Protein AF-A0A975PGW4-F1 (afdb_monomer_lite)

pLDDT: mean 80.16, std 12.85, range [40.34, 96.19]

Structure (mmCIF, N/CA/C/O backbone):
data_AF-A0A975PGW4-F1
#
_entry.id   AF-A0A975PGW4-F1
#
loop_
_atom_site.group_PDB
_atom_site.id
_atom_site.type_symbol
_atom_site.label_atom_id
_atom_site.label_alt_id
_atom_site.label_comp_id
_atom_site.label_asym_id
_atom_site.label_entity_id
_atom_site.label_seq_id
_atom_site.pdbx_PDB_ins_code
_atom_site.Cartn_x
_atom_site.Cartn_y
_atom_site.Cartn_z
_atom_site.occupancy
_atom_site.B_iso_or_equiv
_atom_site.auth_seq_id
_atom_site.auth_comp_id
_atom_site.auth_asym_id
_atom_site.auth_atom_id
_atom_site.pdbx_PDB_model_num
ATOM 1 N N . MET A 1 1 ? 14.105 -17.651 -5.227 1.00 50.19 1 MET A N 1
ATOM 2 C CA . MET A 1 1 ? 12.976 -17.167 -6.066 1.00 50.19 1 MET A CA 1
ATOM 3 C C . MET A 1 1 ? 11.613 -17.648 -5.582 1.00 50.19 1 MET A C 1
ATOM 5 O O . MET A 1 1 ? 11.063 -18.632 -6.083 1.00 50.19 1 MET A O 1
ATOM 9 N N . SER A 1 2 ? 11.010 -16.893 -4.664 1.00 57.94 2 SER A N 1
ATOM 10 C CA . SER A 1 2 ? 9.553 -16.883 -4.538 1.00 57.94 2 SER A CA 1
ATOM 11 C C . SER A 1 2 ? 8.931 -16.568 -5.906 1.00 57.94 2 SER A C 1
ATOM 13 O O . SER A 1 2 ? 9.068 -15.457 -6.419 1.00 57.94 2 SER A O 1
ATOM 15 N N . SER A 1 3 ? 8.271 -17.550 -6.530 1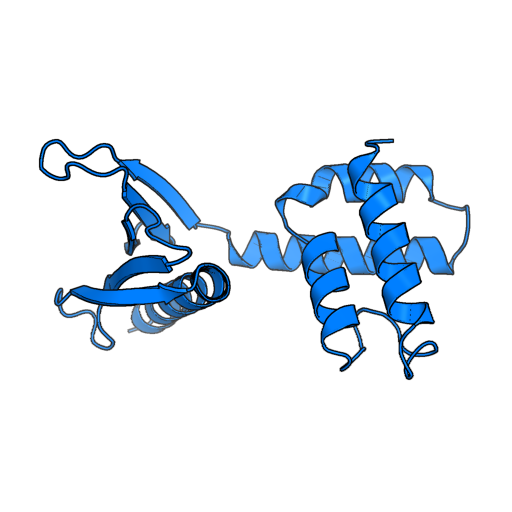.00 62.97 3 SER A N 1
ATOM 16 C CA . SER A 1 3 ? 7.654 -17.380 -7.858 1.00 62.97 3 SER A CA 1
ATOM 17 C C . SER A 1 3 ? 6.636 -16.229 -7.912 1.00 62.97 3 SER A C 1
ATOM 19 O O . SER A 1 3 ? 6.310 -15.751 -8.996 1.00 62.97 3 SER A O 1
ATOM 21 N N . SER A 1 4 ? 6.163 -15.747 -6.755 1.00 82.81 4 SER A N 1
ATOM 22 C CA . SER A 1 4 ? 5.159 -14.691 -6.676 1.00 82.81 4 SER A CA 1
ATOM 23 C C . SER A 1 4 ? 5.709 -13.305 -7.018 1.00 82.81 4 SER A C 1
ATOM 25 O O . SER A 1 4 ? 5.051 -12.585 -7.763 1.00 82.81 4 SER A O 1
ATOM 27 N N . ILE A 1 5 ? 6.910 -12.928 -6.554 1.00 91.81 5 ILE A N 1
ATOM 28 C CA . ILE A 1 5 ? 7.418 -11.555 -6.751 1.00 91.81 5 ILE A CA 1
ATOM 29 C C . ILE A 1 5 ? 7.844 -11.299 -8.196 1.00 91.81 5 ILE A C 1
ATOM 31 O O . ILE A 1 5 ? 7.602 -10.225 -8.741 1.00 91.81 5 ILE A O 1
ATOM 35 N N . TRP A 1 6 ? 8.410 -12.316 -8.851 1.00 90.75 6 TRP A N 1
ATOM 36 C CA . TRP A 1 6 ? 8.754 -12.255 -10.269 1.00 90.75 6 TRP A CA 1
ATOM 37 C C . TRP A 1 6 ? 7.522 -11.980 -11.136 1.00 90.75 6 TRP A C 1
ATOM 39 O O . TRP A 1 6 ? 7.566 -11.122 -12.014 1.00 90.75 6 TRP A O 1
ATOM 49 N N . ASN A 1 7 ? 6.401 -12.648 -10.851 1.00 93.75 7 ASN A N 1
ATOM 50 C CA . ASN A 1 7 ? 5.158 -12.433 -11.588 1.00 93.75 7 ASN A CA 1
ATOM 51 C C . ASN A 1 7 ? 4.643 -10.993 -11.444 1.00 93.75 7 ASN A C 1
ATOM 53 O O . ASN A 1 7 ? 4.130 -10.442 -12.413 1.00 93.75 7 ASN A O 1
ATOM 57 N N . LEU A 1 8 ? 4.826 -10.360 -10.280 1.00 94.50 8 LEU A N 1
ATOM 58 C CA . LEU A 1 8 ? 4.451 -8.957 -10.074 1.00 94.50 8 LEU A CA 1
ATOM 59 C C . LEU A 1 8 ? 5.338 -7.993 -10.875 1.00 94.50 8 LEU A C 1
ATOM 61 O O . LEU A 1 8 ? 4.828 -7.042 -11.464 1.00 94.50 8 LEU A O 1
ATOM 65 N N . TRP A 1 9 ? 6.644 -8.258 -10.966 1.00 94.31 9 TRP A N 1
ATOM 66 C CA . TRP A 1 9 ? 7.549 -7.493 -11.834 1.00 94.31 9 TRP A CA 1
ATOM 67 C C . TRP A 1 9 ? 7.203 -7.638 -13.320 1.00 94.31 9 TRP A C 1
ATOM 69 O O . TRP A 1 9 ? 7.226 -6.651 -14.063 1.00 94.31 9 TRP A O 1
ATOM 79 N N . VAL A 1 10 ? 6.865 -8.855 -13.758 1.00 93.75 10 VAL A N 1
ATOM 80 C CA . VAL A 1 10 ? 6.420 -9.129 -15.133 1.00 93.75 10 VAL A CA 1
ATOM 81 C C . VAL A 1 10 ? 5.119 -8.393 -15.430 1.00 93.75 10 VAL A C 1
ATOM 83 O O . VAL A 1 10 ? 5.021 -7.731 -16.460 1.00 93.75 10 VAL A O 1
ATOM 86 N N . GLU A 1 11 ? 4.150 -8.458 -14.519 1.00 94.75 11 GLU A N 1
ATOM 87 C CA . GLU A 1 11 ? 2.865 -7.785 -14.680 1.00 94.75 11 GLU A CA 1
ATOM 88 C C . GLU A 1 11 ? 3.027 -6.264 -14.747 1.00 94.75 11 GLU A C 1
ATOM 90 O O . GLU A 1 11 ? 2.505 -5.630 -15.662 1.00 94.75 11 GLU A O 1
ATOM 95 N N . LEU A 1 12 ? 3.832 -5.675 -13.858 1.00 95.00 12 LEU A N 1
ATOM 96 C CA . LEU A 1 12 ? 4.148 -4.249 -13.910 1.00 95.00 12 LEU A CA 1
ATOM 97 C C . LEU A 1 12 ? 4.790 -3.853 -15.247 1.00 95.00 12 LEU A C 1
ATOM 99 O O . LEU A 1 12 ? 4.427 -2.839 -15.843 1.00 95.00 12 LEU A O 1
ATOM 103 N N . SER A 1 13 ? 5.726 -4.667 -15.738 1.00 93.00 13 SER A N 1
ATOM 104 C CA . SER A 1 13 ? 6.394 -4.431 -17.022 1.00 93.00 13 SER A CA 1
ATOM 105 C C . SER A 1 13 ? 5.413 -4.507 -18.192 1.00 93.00 13 SER A C 1
ATOM 107 O O . SER A 1 13 ? 5.475 -3.679 -19.100 1.00 93.00 13 SER A O 1
ATOM 109 N N . ARG A 1 14 ? 4.484 -5.470 -18.155 1.00 95.12 14 ARG A N 1
ATOM 110 C CA . ARG A 1 14 ? 3.423 -5.638 -19.153 1.00 95.12 14 ARG A CA 1
ATOM 111 C C . ARG A 1 14 ? 2.501 -4.420 -19.182 1.00 95.12 14 ARG A C 1
ATOM 113 O O . ARG A 1 14 ? 2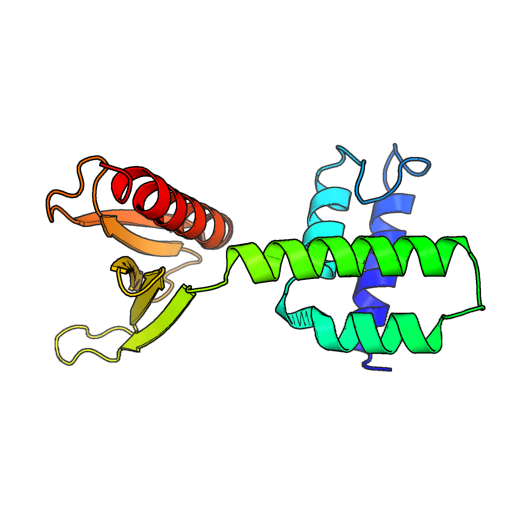.332 -3.815 -20.236 1.00 95.12 14 ARG A O 1
ATOM 120 N N . VAL A 1 15 ? 1.974 -4.017 -18.025 1.00 93.50 15 VAL A N 1
ATOM 121 C CA . VAL A 1 15 ? 1.073 -2.860 -17.903 1.00 93.50 15 VAL A CA 1
ATOM 122 C C . VAL A 1 15 ? 1.765 -1.569 -18.347 1.00 93.50 15 VAL A C 1
ATOM 124 O O . VAL A 1 15 ? 1.166 -0.764 -19.057 1.00 93.50 15 VAL A O 1
ATOM 127 N N . LYS A 1 16 ? 3.046 -1.383 -18.001 1.00 92.75 16 LYS A N 1
ATOM 128 C CA . LYS A 1 16 ? 3.838 -0.232 -18.461 1.00 92.75 16 LYS A CA 1
ATOM 129 C C . LYS A 1 16 ? 4.020 -0.237 -19.983 1.00 92.75 16 LYS A C 1
ATOM 131 O O . LYS A 1 16 ? 3.837 0.806 -20.605 1.00 92.75 16 LYS A O 1
ATOM 136 N N . ALA A 1 17 ? 4.330 -1.385 -20.586 1.00 91.00 17 ALA A N 1
ATOM 137 C CA . ALA A 1 17 ? 4.497 -1.516 -22.038 1.00 91.00 17 ALA A CA 1
ATOM 138 C C . ALA A 1 17 ? 3.196 -1.279 -22.830 1.00 91.00 17 ALA A C 1
ATOM 140 O O . ALA A 1 17 ? 3.246 -0.809 -23.963 1.00 91.00 17 ALA A O 1
ATOM 141 N N . GLU A 1 18 ? 2.042 -1.588 -22.238 1.00 91.44 18 GLU A N 1
ATOM 142 C CA . GLU A 1 18 ? 0.715 -1.323 -22.813 1.00 91.44 18 GLU A CA 1
ATOM 143 C C . GLU A 1 18 ? 0.254 0.131 -22.603 1.00 91.44 18 GLU A C 1
ATOM 145 O O . GLU A 1 18 ? -0.717 0.574 -23.221 1.00 91.44 18 GLU A O 1
ATOM 150 N N . SER A 1 19 ? 0.941 0.889 -21.745 1.00 88.50 19 SER A N 1
ATOM 151 C CA . SER A 1 19 ? 0.610 2.281 -21.449 1.00 88.50 19 SER A CA 1
ATOM 152 C C . SER A 1 19 ? 1.260 3.263 -22.435 1.00 88.50 19 SER A C 1
ATOM 154 O O . SER A 1 19 ? 2.334 3.012 -22.980 1.00 88.50 19 SER A O 1
ATOM 156 N N . LEU A 1 20 ? 0.630 4.428 -22.629 1.00 77.94 20 LEU A N 1
ATOM 157 C CA . LEU A 1 20 ? 1.196 5.530 -23.426 1.00 77.94 20 LEU A CA 1
ATOM 158 C C . LEU A 1 20 ? 2.446 6.164 -22.774 1.00 77.94 20 LEU A C 1
ATOM 160 O O . LEU A 1 20 ? 3.196 6.846 -23.467 1.00 77.94 20 LEU A O 1
ATOM 164 N N . ASP A 1 21 ? 2.698 5.886 -21.489 1.00 76.44 21 ASP A N 1
ATOM 165 C CA . ASP A 1 21 ? 3.791 6.441 -20.674 1.00 76.44 21 ASP A CA 1
ATOM 166 C C . ASP A 1 21 ? 4.941 5.433 -20.470 1.00 76.44 21 ASP A C 1
ATOM 168 O O . ASP A 1 21 ? 5.569 5.381 -19.412 1.00 76.44 21 ASP A O 1
ATOM 172 N N . PHE A 1 22 ? 5.247 4.604 -21.473 1.00 78.69 22 PHE A N 1
ATOM 173 C CA . PHE A 1 22 ? 6.252 3.534 -21.350 1.00 78.69 22 PHE A CA 1
ATOM 174 C C . PHE A 1 22 ? 7.671 4.028 -20.990 1.00 78.69 22 PHE A C 1
ATOM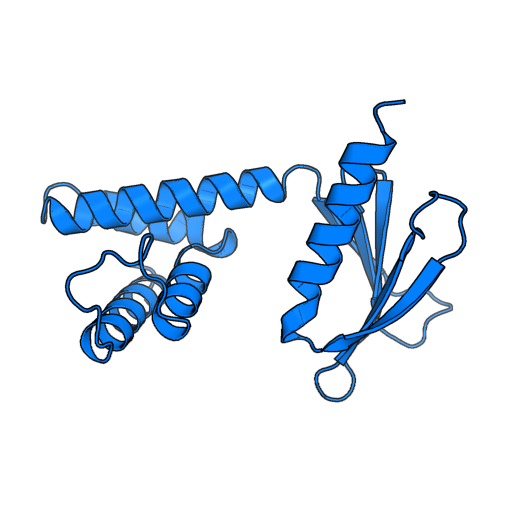 176 O O . PHE A 1 22 ? 8.493 3.241 -20.514 1.00 78.69 22 PHE A O 1
ATOM 183 N N . GLU A 1 23 ? 7.977 5.310 -21.205 1.00 84.06 23 GLU A N 1
ATOM 184 C CA . GLU A 1 23 ? 9.258 5.926 -20.830 1.00 84.06 23 GLU A CA 1
ATOM 185 C C . GLU A 1 23 ? 9.295 6.407 -19.373 1.00 84.06 23 GLU A C 1
ATOM 187 O O . GLU A 1 23 ? 10.380 6.567 -18.816 1.00 84.06 23 GLU A O 1
ATOM 192 N N . VAL A 1 24 ? 8.135 6.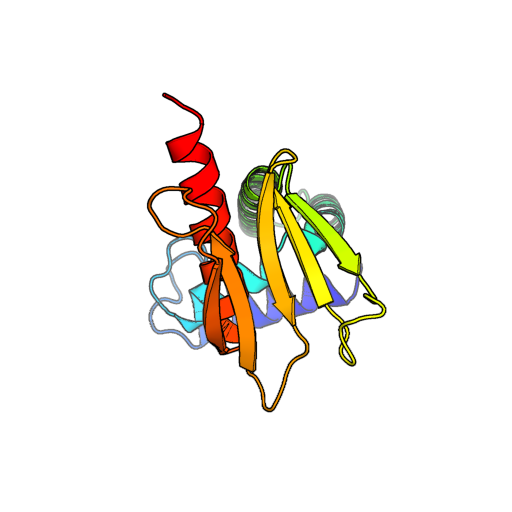592 -18.736 1.00 89.00 24 VAL A N 1
ATOM 193 C CA . VAL A 1 24 ? 8.024 7.073 -17.353 1.00 89.00 24 VAL A CA 1
ATOM 194 C C . VAL A 1 24 ? 8.240 5.914 -16.388 1.00 89.00 24 VAL A C 1
ATOM 196 O O . VAL A 1 24 ? 7.760 4.796 -16.605 1.00 89.00 24 VAL A O 1
ATOM 199 N N . GLU A 1 25 ? 8.989 6.134 -15.310 1.00 93.12 25 GLU A N 1
ATOM 200 C CA . GLU A 1 25 ? 9.202 5.085 -14.317 1.00 93.12 25 GLU A CA 1
ATOM 201 C C . GLU A 1 25 ? 7.926 4.783 -13.512 1.00 93.12 25 GLU A C 1
ATOM 203 O O . GLU A 1 25 ? 7.115 5.681 -13.278 1.00 93.12 25 GLU A O 1
ATOM 208 N N . PRO A 1 26 ? 7.706 3.526 -13.075 1.00 92.62 26 PRO A N 1
ATOM 209 C CA . PRO A 1 26 ? 6.474 3.133 -12.388 1.00 92.62 26 PRO A CA 1
ATOM 210 C C . PRO A 1 26 ? 6.084 4.001 -11.187 1.00 92.62 26 PRO A C 1
ATOM 212 O O . PRO A 1 26 ? 4.902 4.243 -10.966 1.00 92.62 26 PRO A O 1
ATOM 215 N N . TRP A 1 27 ? 7.070 4.490 -10.430 1.00 93.88 27 TRP A N 1
ATOM 216 C CA . TRP A 1 27 ? 6.868 5.346 -9.256 1.00 93.88 27 TRP A CA 1
ATOM 217 C C . TRP A 1 27 ? 6.592 6.823 -9.592 1.00 93.88 27 TRP A C 1
ATOM 219 O O . TRP A 1 27 ? 6.262 7.591 -8.694 1.00 93.88 27 TRP A O 1
ATOM 229 N N . GLU A 1 28 ? 6.714 7.226 -10.859 1.00 94.31 28 GLU A N 1
ATOM 230 C CA . GLU A 1 28 ? 6.419 8.583 -11.354 1.00 94.31 28 GLU A CA 1
ATOM 231 C C . GLU A 1 28 ? 5.176 8.621 -12.256 1.00 94.31 28 GLU A C 1
ATOM 233 O O . GLU A 1 28 ? 4.628 9.694 -12.525 1.00 94.31 28 GLU A O 1
ATOM 238 N N . SER A 1 29 ? 4.719 7.456 -12.721 1.00 92.56 29 SER A N 1
ATOM 239 C CA . SER A 1 29 ? 3.595 7.344 -13.646 1.00 92.56 29 SER A CA 1
ATOM 240 C C . SER A 1 29 ? 2.301 7.902 -13.051 1.00 92.56 29 SER A C 1
ATOM 242 O O . SER A 1 29 ? 1.988 7.689 -11.881 1.00 92.56 29 SER A O 1
ATOM 244 N N . GLN A 1 30 ? 1.523 8.584 -13.892 1.00 92.06 30 GLN A N 1
ATOM 245 C CA . GLN A 1 30 ? 0.157 9.018 -13.583 1.00 92.06 30 GLN A CA 1
ATOM 246 C C . GLN A 1 30 ? -0.896 8.096 -14.220 1.00 92.06 30 GLN A C 1
ATOM 248 O O . GLN A 1 30 ? -2.096 8.347 -14.104 1.00 92.06 30 GLN A O 1
ATOM 253 N N . VAL A 1 31 ? -0.470 7.032 -14.913 1.00 93.19 31 VAL A N 1
ATOM 254 C CA . VAL A 1 31 ? -1.380 6.064 -15.530 1.00 93.19 31 VAL A CA 1
ATOM 255 C C . VAL A 1 31 ? -1.964 5.170 -14.434 1.00 93.19 31 VAL A C 1
ATOM 257 O O . VAL A 1 31 ? -1.203 4.425 -13.810 1.00 93.19 31 VAL A O 1
ATOM 260 N N . PRO A 1 32 ? -3.298 5.152 -14.226 1.00 92.25 32 PRO A N 1
ATOM 261 C CA . PRO A 1 32 ? -3.905 4.442 -13.098 1.00 92.25 32 PRO A CA 1
ATOM 262 C C . PRO A 1 32 ? -3.519 2.962 -13.004 1.00 92.25 32 PRO A C 1
ATOM 264 O O . PRO A 1 32 ? -3.219 2.476 -11.921 1.00 92.25 32 PRO A O 1
ATOM 267 N N . ALA A 1 33 ? -3.451 2.262 -14.140 1.00 92.50 33 ALA A N 1
ATOM 268 C CA . ALA A 1 33 ? -3.079 0.848 -14.170 1.00 92.50 33 ALA A CA 1
ATOM 269 C C . ALA A 1 33 ? -1.617 0.607 -13.746 1.00 92.50 33 ALA A C 1
ATOM 271 O O . ALA A 1 33 ? -1.330 -0.358 -13.040 1.00 92.50 33 ALA A O 1
ATOM 272 N N . VAL A 1 34 ? -0.686 1.488 -14.140 1.00 94.00 34 VAL A N 1
ATOM 273 C CA . VAL A 1 34 ? 0.729 1.393 -13.736 1.00 94.00 34 VAL A CA 1
ATOM 274 C C . VAL A 1 34 ? 0.867 1.691 -12.246 1.00 94.00 34 VAL A C 1
ATOM 276 O O . VAL A 1 34 ? 1.570 0.967 -11.543 1.00 94.00 34 VAL A O 1
ATOM 279 N N . MET A 1 35 ? 0.156 2.711 -11.755 1.00 93.75 35 MET A N 1
ATOM 280 C CA . MET A 1 35 ? 0.120 3.054 -10.332 1.00 93.75 35 MET A CA 1
ATOM 281 C C . MET A 1 35 ? -0.415 1.894 -9.486 1.00 93.75 35 MET A C 1
ATOM 283 O O . MET A 1 35 ? 0.186 1.560 -8.468 1.00 93.75 35 MET A O 1
ATOM 287 N N . GLU A 1 36 ? -1.500 1.250 -9.920 1.00 92.69 36 GLU A N 1
ATOM 288 C CA . GLU A 1 36 ? -2.082 0.092 -9.237 1.00 92.69 36 GLU A CA 1
ATOM 289 C C . GLU A 1 36 ? -1.115 -1.102 -9.226 1.00 92.69 36 GLU A C 1
ATOM 291 O O . GLU A 1 36 ? -0.874 -1.696 -8.174 1.00 92.69 36 GLU A O 1
ATOM 296 N N . ALA A 1 37 ? -0.493 -1.425 -10.364 1.00 94.19 37 ALA A N 1
ATOM 297 C CA . ALA A 1 37 ? 0.497 -2.498 -10.439 1.00 94.19 37 ALA A CA 1
ATOM 298 C C . ALA A 1 37 ? 1.722 -2.219 -9.545 1.00 94.19 37 ALA A C 1
ATOM 300 O O . ALA A 1 37 ? 2.197 -3.115 -8.840 1.00 94.19 37 ALA A O 1
ATOM 301 N N . TRP A 1 38 ? 2.206 -0.971 -9.518 1.00 95.75 38 TRP A N 1
ATOM 302 C CA . TRP A 1 38 ? 3.278 -0.535 -8.619 1.00 95.75 38 TRP A CA 1
ATOM 303 C C . TRP A 1 38 ? 2.862 -0.645 -7.151 1.00 95.75 38 TRP A C 1
ATOM 305 O O . TRP A 1 38 ? 3.629 -1.120 -6.309 1.00 95.75 38 TRP A O 1
ATOM 315 N N . GLU A 1 39 ? 1.630 -0.253 -6.834 1.00 93.06 39 GLU A N 1
ATOM 316 C CA . GLU A 1 39 ? 1.071 -0.367 -5.496 1.00 93.06 39 GLU A CA 1
ATOM 317 C C . GLU A 1 39 ? 0.987 -1.821 -5.036 1.00 93.06 39 GLU A C 1
ATOM 319 O O . GLU A 1 39 ? 1.363 -2.094 -3.898 1.00 93.06 39 GLU A O 1
ATOM 324 N N . VAL A 1 40 ? 0.545 -2.746 -5.890 1.00 92.88 40 VAL A N 1
ATOM 325 C CA . VAL A 1 40 ? 0.492 -4.180 -5.572 1.00 92.88 40 VAL A CA 1
ATOM 326 C C . VAL A 1 40 ? 1.892 -4.741 -5.341 1.00 92.88 40 VAL A C 1
ATOM 328 O O . VAL A 1 40 ? 2.106 -5.446 -4.353 1.00 92.88 40 VAL A O 1
ATOM 331 N N . LEU A 1 41 ? 2.852 -4.417 -6.211 1.00 95.19 41 LEU A N 1
ATOM 332 C CA . LEU A 1 41 ? 4.237 -4.866 -6.079 1.00 95.19 41 LEU A CA 1
ATOM 333 C C . LEU A 1 41 ? 4.844 -4.419 -4.743 1.00 95.19 41 LEU A C 1
ATOM 335 O O . LEU A 1 41 ? 5.437 -5.228 -4.034 1.00 95.19 41 LEU A O 1
ATOM 339 N N . THR A 1 42 ? 4.633 -3.157 -4.372 1.00 95.00 42 THR A N 1
ATOM 340 C CA . THR A 1 42 ? 5.230 -2.513 -3.189 1.00 95.00 42 THR A CA 1
ATOM 341 C C . THR A 1 42 ? 4.382 -2.642 -1.919 1.00 95.00 42 THR A C 1
ATOM 343 O O . THR A 1 42 ? 4.426 -1.782 -1.036 1.00 95.00 42 THR A O 1
ATOM 346 N N . ARG A 1 43 ? 3.552 -3.685 -1.805 1.00 90.31 43 ARG A N 1
ATOM 347 C CA . ARG A 1 43 ? 2.816 -3.963 -0.562 1.00 90.31 43 ARG A CA 1
ATOM 348 C C . ARG A 1 43 ? 3.769 -4.452 0.540 1.00 90.31 43 ARG A C 1
ATOM 350 O O . ARG A 1 43 ? 4.632 -5.277 0.246 1.00 90.31 43 ARG A O 1
ATOM 357 N N . PRO A 1 44 ? 3.556 -4.050 1.809 1.00 89.06 44 PRO A N 1
ATOM 358 C CA . PRO A 1 44 ? 4.337 -4.508 2.965 1.00 89.06 44 PRO A CA 1
ATOM 359 C C . PRO A 1 44 ? 4.564 -6.021 3.050 1.00 89.06 44 PRO A C 1
ATOM 361 O O . PRO A 1 44 ? 5.664 -6.473 3.357 1.00 89.06 44 PRO A O 1
ATOM 364 N N . CYS A 1 45 ? 3.549 -6.824 2.712 1.00 86.06 45 CYS A N 1
ATOM 365 C CA . CYS A 1 45 ? 3.638 -8.287 2.733 1.00 86.06 45 CYS A CA 1
ATOM 366 C C . CYS A 1 45 ? 4.655 -8.875 1.738 1.00 86.06 45 CYS A C 1
ATOM 368 O O . CYS A 1 45 ? 4.958 -10.062 1.812 1.00 86.06 45 CYS A O 1
ATOM 370 N N . HIS A 1 46 ? 5.181 -8.073 0.810 1.00 92.31 46 HIS A N 1
ATOM 371 C CA . HIS A 1 46 ? 6.184 -8.490 -0.165 1.00 92.31 46 HIS A CA 1
ATOM 372 C C . HIS A 1 46 ? 7.613 -8.090 0.225 1.00 92.31 46 HIS A C 1
ATOM 374 O O . HIS A 1 46 ? 8.525 -8.361 -0.554 1.00 92.31 46 HIS A O 1
ATOM 380 N N . LEU A 1 47 ? 7.837 -7.460 1.390 1.00 91.44 47 LEU A N 1
ATOM 381 C CA . LEU A 1 47 ? 9.155 -6.939 1.771 1.00 91.44 47 LEU A CA 1
ATOM 382 C C . LEU A 1 47 ? 10.256 -8.003 1.690 1.00 91.44 47 LEU A C 1
ATOM 384 O O . LEU A 1 47 ? 11.246 -7.793 0.997 1.00 91.44 47 LEU A O 1
ATOM 388 N N . GLU A 1 48 ? 10.066 -9.153 2.339 1.00 90.56 48 GLU A N 1
ATOM 389 C CA . GLU A 1 48 ? 11.070 -10.226 2.360 1.00 90.56 48 GLU A CA 1
ATOM 390 C C . GLU A 1 48 ? 11.388 -10.731 0.943 1.00 90.56 48 GLU A C 1
ATOM 392 O O . GLU A 1 48 ? 12.552 -10.890 0.575 1.00 90.56 48 GLU A O 1
ATOM 397 N N . ALA A 1 49 ? 10.359 -10.902 0.108 1.00 91.81 49 ALA A N 1
ATOM 398 C CA . ALA A 1 49 ? 10.526 -11.349 -1.271 1.00 91.81 49 ALA A CA 1
ATOM 399 C C . ALA A 1 49 ? 11.234 -10.300 -2.151 1.00 91.81 49 ALA A C 1
ATOM 401 O O . ALA A 1 49 ? 12.026 -10.663 -3.021 1.00 91.81 49 ALA A O 1
ATOM 402 N N . LEU A 1 50 ? 10.982 -9.005 -1.928 1.00 93.12 50 LEU A N 1
ATOM 403 C CA . LEU A 1 50 ? 11.699 -7.912 -2.594 1.00 93.12 50 LEU A CA 1
ATOM 404 C C . LEU A 1 50 ? 13.164 -7.841 -2.142 1.00 93.12 50 LEU A C 1
ATOM 406 O O . LEU A 1 50 ? 14.038 -7.585 -2.967 1.00 93.12 50 LEU A O 1
ATOM 410 N N . GLU A 1 51 ? 13.454 -8.093 -0.863 1.00 93.62 51 GLU A N 1
ATOM 411 C CA . GLU A 1 51 ? 14.823 -8.129 -0.334 1.00 93.62 51 GLU A CA 1
ATOM 412 C C . GLU A 1 51 ? 15.619 -9.330 -0.862 1.00 93.62 51 GLU A C 1
ATOM 414 O O . GLU A 1 51 ? 16.805 -9.188 -1.180 1.00 93.62 51 GLU A O 1
ATOM 419 N N . GLU A 1 52 ? 14.979 -10.498 -0.987 1.00 91.69 52 GLU A N 1
ATOM 420 C CA . GLU A 1 52 ? 15.549 -11.675 -1.654 1.00 91.69 52 GLU A CA 1
ATOM 421 C C . GLU A 1 52 ? 15.856 -11.353 -3.121 1.00 91.69 52 GLU A C 1
ATOM 423 O O . GLU A 1 52 ? 17.001 -11.504 -3.553 1.00 91.69 52 GLU A O 1
ATOM 428 N N . TRP A 1 53 ? 14.870 -10.829 -3.861 1.00 89.56 53 TRP A N 1
ATOM 429 C CA . TRP A 1 53 ? 15.031 -10.475 -5.271 1.00 89.56 53 TRP A CA 1
ATOM 430 C C . TRP A 1 53 ? 16.153 -9.456 -5.479 1.00 89.56 53 TRP A C 1
ATOM 432 O O . TRP A 1 53 ? 17.044 -9.691 -6.289 1.00 89.56 53 TRP A O 1
ATOM 442 N N . HIS A 1 54 ? 16.180 -8.373 -4.694 1.00 91.62 54 HIS A N 1
ATOM 443 C CA . HIS A 1 54 ? 17.220 -7.348 -4.786 1.00 91.62 54 HIS A CA 1
ATOM 444 C C . HIS A 1 54 ? 18.627 -7.927 -4.572 1.00 91.62 54 HIS A C 1
ATOM 446 O O . HIS A 1 54 ? 19.567 -7.577 -5.289 1.00 91.62 54 HIS A O 1
ATOM 452 N N . ARG A 1 55 ? 18.780 -8.853 -3.616 1.00 90.06 55 ARG A N 1
ATOM 453 C CA . ARG A 1 55 ? 20.056 -9.531 -3.351 1.00 90.06 55 ARG A CA 1
ATOM 454 C C . ARG A 1 55 ? 20.492 -10.406 -4.524 1.00 90.06 55 ARG A C 1
ATOM 456 O O . ARG A 1 55 ? 21.678 -10.414 -4.845 1.00 90.06 55 ARG A O 1
ATOM 463 N N . GLU A 1 56 ? 19.554 -11.123 -5.140 1.00 85.25 56 GLU A N 1
ATOM 464 C CA . GLU A 1 56 ? 19.799 -11.980 -6.307 1.00 85.25 56 GLU A CA 1
ATOM 465 C C . GLU A 1 56 ? 20.124 -11.163 -7.568 1.00 85.25 56 GLU A C 1
ATOM 467 O O . GLU A 1 56 ? 20.978 -11.562 -8.356 1.00 85.25 56 GLU A O 1
ATOM 472 N N . THR A 1 57 ? 19.491 -10.001 -7.753 1.00 80.50 57 THR A N 1
ATOM 473 C CA . THR A 1 57 ? 19.697 -9.146 -8.933 1.00 80.50 57 THR A CA 1
ATOM 474 C C . THR A 1 57 ? 20.844 -8.157 -8.794 1.00 80.50 57 THR A C 1
ATOM 476 O O . THR A 1 57 ? 21.171 -7.452 -9.755 1.00 80.50 57 THR A O 1
ATOM 479 N N . ARG A 1 58 ? 21.481 -8.091 -7.624 1.00 76.25 58 ARG A N 1
ATOM 480 C CA . ARG A 1 58 ? 22.605 -7.192 -7.369 1.00 76.25 58 ARG A CA 1
ATOM 481 C C . ARG A 1 58 ? 23.717 -7.438 -8.389 1.00 76.25 58 ARG A C 1
ATOM 483 O O . ARG A 1 58 ? 24.155 -8.572 -8.573 1.00 76.25 58 ARG A O 1
ATOM 490 N N . ASN A 1 59 ? 24.186 -6.377 -9.046 1.00 74.25 59 ASN A N 1
ATOM 491 C CA . ASN A 1 59 ? 25.168 -6.423 -10.143 1.00 74.25 59 ASN A CA 1
ATOM 492 C C . ASN A 1 59 ? 24.678 -7.034 -11.474 1.00 74.25 59 ASN A C 1
ATOM 494 O O . ASN A 1 59 ? 25.495 -7.263 -12.364 1.00 74.25 59 ASN A O 1
ATOM 498 N N . SER A 1 60 ? 23.377 -7.292 -11.643 1.00 74.25 60 SER A N 1
ATOM 499 C CA . SER A 1 60 ? 22.837 -7.803 -12.915 1.00 74.25 60 SER A CA 1
ATOM 500 C C . SER A 1 60 ? 22.630 -6.681 -13.936 1.00 7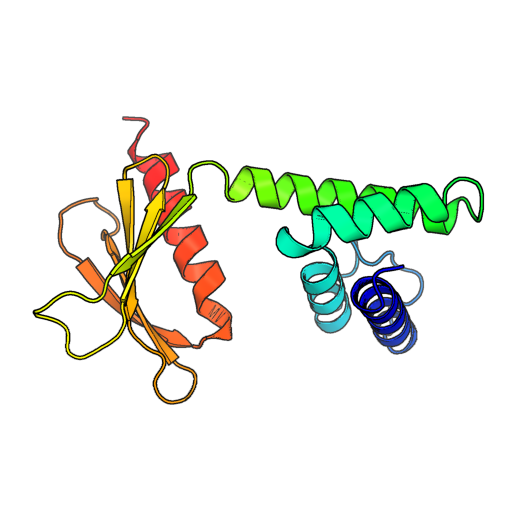4.25 60 SER A C 1
ATOM 502 O O . SER A 1 60 ? 23.057 -6.777 -15.084 1.00 74.25 60 SER A O 1
ATOM 504 N N . ASN A 1 61 ? 21.957 -5.606 -13.520 1.00 82.50 61 ASN A N 1
ATOM 505 C CA . ASN A 1 61 ? 21.620 -4.453 -14.352 1.00 82.50 61 ASN A CA 1
ATOM 506 C C . ASN A 1 61 ? 21.337 -3.252 -13.440 1.00 82.50 61 ASN A C 1
ATOM 508 O O . ASN A 1 61 ? 20.490 -3.357 -12.555 1.00 82.50 61 ASN A O 1
ATOM 512 N N . SER A 1 62 ? 21.978 -2.108 -13.693 1.00 87.06 62 SER A N 1
ATOM 513 C CA . SER A 1 62 ? 21.793 -0.884 -12.897 1.00 87.06 62 SER A CA 1
ATOM 514 C C . SER A 1 62 ? 20.344 -0.391 -12.877 1.00 87.06 62 SER A C 1
ATOM 516 O O . SER A 1 62 ? 19.892 0.145 -11.871 1.00 87.06 62 SER A O 1
ATOM 518 N N . ARG A 1 63 ? 19.579 -0.617 -13.955 1.00 86.12 63 ARG A N 1
ATOM 519 C CA . ARG A 1 63 ? 18.139 -0.312 -13.977 1.00 86.12 63 ARG A CA 1
ATOM 520 C C . ARG A 1 63 ? 17.324 -1.245 -13.086 1.00 86.12 63 ARG A C 1
ATOM 522 O O . ARG A 1 63 ? 16.398 -0.787 -12.429 1.00 86.12 63 ARG A O 1
ATOM 529 N N . ALA A 1 64 ? 17.652 -2.537 -13.070 1.00 85.44 64 ALA A N 1
ATOM 530 C CA . ALA A 1 64 ? 16.957 -3.506 -12.224 1.00 85.44 64 ALA A CA 1
ATOM 531 C C . ALA A 1 64 ? 17.257 -3.254 -10.740 1.00 85.44 64 ALA A C 1
ATOM 533 O O . ALA A 1 64 ? 16.352 -3.332 -9.920 1.00 85.44 64 ALA A O 1
ATOM 534 N N . GLU A 1 65 ? 18.501 -2.889 -10.423 1.00 89.44 65 GLU A N 1
ATOM 535 C CA . GLU A 1 65 ? 18.923 -2.496 -9.076 1.00 89.44 65 GLU A CA 1
ATOM 536 C C . GLU A 1 65 ? 18.180 -1.240 -8.602 1.00 89.44 65 GLU A C 1
ATOM 538 O O . GLU A 1 65 ? 17.525 -1.285 -7.566 1.00 89.44 65 GLU A O 1
ATOM 543 N N . LEU A 1 66 ? 18.147 -0.175 -9.415 1.00 91.44 66 LEU A N 1
ATOM 544 C CA . LEU A 1 66 ? 17.388 1.038 -9.090 1.00 91.44 66 LEU A CA 1
ATOM 545 C C . LEU A 1 66 ? 15.893 0.753 -8.874 1.00 91.44 66 LEU A C 1
ATOM 547 O O . LEU A 1 66 ? 15.290 1.282 -7.941 1.00 91.44 66 LEU A O 1
ATOM 551 N N . ALA A 1 67 ? 15.287 -0.080 -9.724 1.00 91.81 67 ALA A N 1
ATOM 552 C CA . ALA A 1 67 ? 13.886 -0.457 -9.570 1.00 91.81 67 ALA A CA 1
ATOM 553 C C . ALA A 1 67 ? 13.646 -1.235 -8.264 1.00 91.81 67 ALA A C 1
ATOM 555 O O . ALA A 1 67 ? 12.669 -0.959 -7.565 1.00 91.81 67 ALA A O 1
ATOM 556 N N . ALA A 1 68 ? 14.545 -2.160 -7.905 1.00 92.50 68 ALA A N 1
ATOM 557 C CA . ALA A 1 68 ? 14.500 -2.875 -6.629 1.00 92.50 68 ALA A CA 1
ATOM 558 C C . ALA A 1 68 ? 14.582 -1.914 -5.442 1.00 92.50 68 ALA A C 1
ATOM 560 O O . ALA A 1 68 ? 13.763 -2.000 -4.528 1.00 92.50 68 ALA A O 1
ATOM 561 N N . ASP A 1 69 ? 15.546 -0.992 -5.473 1.00 94.44 69 ASP A N 1
ATOM 562 C CA . ASP A 1 69 ? 15.755 -0.006 -4.417 1.00 94.44 69 ASP A CA 1
ATOM 563 C C . ASP A 1 69 ? 14.506 0.855 -4.226 1.00 94.44 69 ASP A C 1
ATOM 565 O O . ASP A 1 69 ? 14.042 1.026 -3.098 1.00 94.44 69 ASP A O 1
ATOM 569 N N . LYS A 1 70 ? 13.893 1.319 -5.322 1.00 96.19 70 LYS A N 1
ATOM 570 C CA . LYS A 1 70 ? 12.639 2.082 -5.274 1.00 96.19 70 LYS A CA 1
ATOM 571 C C . LYS A 1 70 ? 11.462 1.274 -4.749 1.00 96.19 70 LYS A C 1
ATOM 573 O O . LYS A 1 70 ? 10.654 1.802 -3.983 1.00 96.19 70 LYS A O 1
ATOM 578 N N . ALA A 1 71 ? 11.364 -0.002 -5.108 1.00 95.50 71 ALA A N 1
ATOM 579 C CA . ALA A 1 71 ? 10.319 -0.869 -4.581 1.00 95.50 71 ALA A CA 1
ATOM 580 C C . ALA A 1 71 ? 10.496 -1.115 -3.073 1.00 95.50 71 ALA A C 1
ATOM 582 O O . ALA A 1 71 ? 9.517 -1.082 -2.326 1.00 95.50 71 ALA A O 1
ATOM 583 N N . LEU A 1 72 ? 11.737 -1.312 -2.615 1.00 95.44 72 LEU A N 1
ATOM 584 C CA . LEU A 1 72 ? 12.078 -1.504 -1.204 1.00 95.44 72 LEU A CA 1
ATOM 585 C C . LEU A 1 72 ? 11.862 -0.241 -0.370 1.00 95.44 72 LEU A C 1
ATOM 587 O O . LEU A 1 72 ? 11.287 -0.335 0.713 1.00 95.44 72 LEU A O 1
ATOM 591 N N . GLU A 1 73 ? 12.291 0.922 -0.866 1.00 95.12 73 GLU A N 1
ATOM 592 C CA . GLU A 1 73 ? 12.024 2.232 -0.259 1.00 95.12 73 GLU A CA 1
ATOM 593 C C . GLU A 1 73 ? 10.519 2.391 -0.025 1.00 95.12 73 GLU A C 1
ATOM 595 O O . GLU A 1 73 ? 10.077 2.537 1.115 1.00 95.12 73 GLU A O 1
ATOM 600 N N . ARG A 1 74 ? 9.717 2.211 -1.081 1.00 94.12 74 ARG A N 1
ATOM 601 C CA . ARG A 1 74 ? 8.263 2.365 -1.001 1.00 94.12 74 ARG A CA 1
ATOM 602 C C . ARG A 1 74 ? 7.592 1.345 -0.083 1.00 94.12 74 ARG A C 1
ATOM 604 O O . ARG A 1 74 ? 6.647 1.678 0.630 1.00 94.12 74 ARG A O 1
ATOM 611 N N . CYS A 1 75 ? 8.062 0.101 -0.099 1.00 92.31 75 CYS A N 1
ATOM 612 C CA . CYS A 1 75 ? 7.549 -0.954 0.769 1.00 92.31 75 CYS A CA 1
ATOM 613 C C . CYS A 1 75 ? 7.814 -0.636 2.251 1.00 92.31 75 CYS A C 1
ATOM 615 O O . CYS A 1 75 ? 6.919 -0.776 3.084 1.00 92.31 75 CYS A O 1
ATOM 617 N N . ARG A 1 76 ? 9.014 -0.138 2.579 1.00 90.56 76 ARG A N 1
ATOM 618 C CA . ARG A 1 76 ? 9.398 0.246 3.947 1.00 90.56 76 ARG A CA 1
ATOM 619 C C . ARG A 1 76 ? 8.661 1.482 4.445 1.00 90.56 76 ARG A C 1
ATOM 621 O O . ARG A 1 76 ? 8.228 1.475 5.591 1.00 90.56 76 ARG A O 1
ATOM 628 N N . GLU A 1 77 ? 8.470 2.495 3.600 1.00 89.06 77 GLU A N 1
ATOM 629 C CA . GLU A 1 77 ? 7.615 3.649 3.925 1.00 89.06 77 GLU A CA 1
ATOM 630 C C . GLU A 1 77 ? 6.223 3.184 4.366 1.00 89.06 77 GLU A C 1
ATOM 632 O O . GLU A 1 77 ? 5.745 3.552 5.435 1.00 89.06 77 GLU A O 1
ATOM 637 N N . ARG A 1 78 ? 5.617 2.278 3.591 1.00 83.69 78 ARG A N 1
ATOM 638 C CA . ARG A 1 78 ? 4.293 1.723 3.892 1.00 83.69 78 ARG A CA 1
ATOM 639 C C . ARG A 1 78 ? 4.266 0.858 5.146 1.00 83.69 78 ARG A C 1
ATOM 641 O O . ARG A 1 78 ? 3.242 0.808 5.816 1.00 83.69 78 ARG A O 1
ATOM 648 N N . MET A 1 79 ? 5.359 0.169 5.474 1.00 79.44 79 MET A N 1
ATOM 649 C CA . MET A 1 79 ? 5.455 -0.505 6.771 1.00 79.44 79 MET A CA 1
ATOM 650 C C . MET A 1 79 ? 5.483 0.493 7.924 1.00 79.44 79 MET A C 1
ATOM 652 O O . MET A 1 79 ? 4.824 0.254 8.929 1.00 79.44 79 MET A O 1
ATOM 656 N N . GLY A 1 80 ? 6.213 1.603 7.773 1.00 76.00 80 GLY A N 1
ATOM 657 C CA . GLY A 1 80 ? 6.208 2.694 8.747 1.00 76.00 80 GLY A CA 1
ATOM 658 C C . GLY A 1 80 ? 4.809 3.284 8.932 1.00 76.00 80 GLY A C 1
ATOM 659 O O . GLY A 1 80 ? 4.387 3.530 10.057 1.00 76.00 80 GLY A O 1
ATOM 660 N N . ASP A 1 81 ? 4.033 3.407 7.852 1.00 72.69 81 ASP A N 1
ATOM 661 C CA . ASP A 1 81 ? 2.634 3.845 7.934 1.00 72.69 81 ASP A CA 1
ATOM 662 C C . ASP A 1 81 ? 1.745 2.885 8.745 1.00 72.69 81 ASP A C 1
ATOM 664 O O . ASP A 1 81 ? 0.757 3.328 9.336 1.00 72.69 81 ASP A O 1
ATOM 668 N N . MET A 1 82 ? 2.099 1.595 8.786 1.00 68.94 82 MET A N 1
ATOM 669 C CA . MET A 1 82 ? 1.421 0.549 9.560 1.00 68.94 82 MET A CA 1
ATOM 670 C C . MET A 1 82 ? 2.005 0.354 10.967 1.00 68.94 82 MET A C 1
ATOM 672 O O . MET A 1 82 ? 1.468 -0.440 11.739 1.00 68.94 82 MET A O 1
ATOM 676 N N . GLU A 1 83 ? 3.093 1.037 11.326 1.00 74.06 83 GLU A N 1
ATOM 677 C CA . GLU A 1 83 ? 3.702 0.898 12.647 1.00 74.06 83 GLU A CA 1
ATOM 678 C C . GLU A 1 83 ? 2.717 1.350 13.735 1.00 74.06 83 GLU A C 1
ATOM 680 O O . GLU A 1 83 ? 2.147 2.438 13.675 1.00 74.06 83 GLU A O 1
ATOM 685 N N . GLY A 1 84 ? 2.485 0.484 14.725 1.00 71.31 84 GLY A N 1
ATOM 686 C CA . GLY A 1 84 ? 1.474 0.695 15.762 1.00 71.31 84 GLY A CA 1
ATOM 687 C C . GLY A 1 84 ? 0.057 0.270 15.371 1.00 71.31 84 GLY A C 1
ATOM 688 O O . GLY A 1 84 ? -0.834 0.374 16.208 1.00 71.31 84 GLY A O 1
ATOM 689 N N . MET A 1 85 ? -0.171 -0.216 14.148 1.00 81.31 85 MET A N 1
ATOM 690 C CA . MET A 1 85 ? -1.447 -0.809 13.759 1.00 81.31 85 MET A CA 1
ATOM 691 C C . MET A 1 85 ? -1.552 -2.244 14.285 1.00 81.31 85 MET A C 1
ATOM 693 O O . MET A 1 85 ? -0.722 -3.097 13.975 1.00 81.31 85 MET A O 1
ATOM 697 N N . GLU A 1 86 ? -2.609 -2.528 15.034 1.00 81.56 86 GLU A N 1
ATOM 698 C CA . GLU A 1 86 ? -2.940 -3.859 15.531 1.00 81.56 86 GLU A CA 1
ATOM 699 C C . GLU A 1 86 ? -4.314 -4.260 14.991 1.00 81.56 86 GLU A C 1
ATOM 701 O O . GLU A 1 86 ? -5.265 -3.484 15.049 1.00 81.56 86 GLU A O 1
ATOM 706 N N . ILE A 1 87 ? -4.425 -5.471 14.439 1.00 82.19 87 ILE A N 1
ATOM 707 C CA . ILE A 1 87 ? -5.705 -6.028 13.990 1.00 82.19 87 ILE A CA 1
ATOM 708 C C . ILE A 1 87 ? -6.032 -7.219 14.881 1.00 82.19 87 ILE A C 1
ATOM 710 O O . ILE A 1 87 ? -5.330 -8.231 14.860 1.00 82.19 87 ILE A O 1
ATOM 714 N N . VAL A 1 88 ? -7.112 -7.104 15.644 1.00 80.56 88 VAL A N 1
ATOM 715 C CA . VAL A 1 88 ? -7.612 -8.157 16.523 1.00 80.56 88 VAL A CA 1
ATOM 716 C C . VAL A 1 88 ? -8.824 -8.793 15.857 1.00 80.56 88 VAL A C 1
ATOM 718 O O . VAL A 1 88 ? -9.860 -8.157 15.675 1.00 80.56 88 VAL A O 1
ATOM 721 N N . LEU A 1 89 ? -8.700 -10.063 15.471 1.00 74.75 89 LEU A N 1
ATOM 722 C CA . LEU A 1 89 ? -9.844 -10.841 15.001 1.00 74.75 89 LEU A CA 1
ATOM 723 C C . LEU A 1 89 ? -10.695 -11.225 16.210 1.00 74.75 89 LEU A C 1
ATOM 725 O O . LEU A 1 89 ? -10.291 -12.061 17.020 1.00 74.75 89 LEU A O 1
ATOM 729 N N . ALA A 1 90 ? -11.868 -10.617 16.325 1.00 65.69 90 ALA A N 1
ATOM 730 C CA . ALA A 1 90 ? -12.814 -10.895 17.384 1.00 65.69 90 ALA A CA 1
ATOM 731 C C . ALA A 1 90 ? -13.987 -11.711 16.822 1.00 65.69 90 ALA A C 1
ATOM 733 O O . ALA A 1 90 ? -14.718 -11.286 15.928 1.00 65.69 90 ALA A O 1
ATOM 734 N N . SER A 1 91 ? -14.183 -12.908 17.372 1.00 59.62 91 SER A N 1
ATOM 735 C CA . SER A 1 91 ? -15.475 -13.590 17.315 1.00 59.62 91 SER A CA 1
ATOM 736 C C . SER A 1 91 ? -16.229 -13.169 18.569 1.00 59.62 91 SER A C 1
ATOM 738 O O . SER A 1 91 ? -16.162 -13.852 19.592 1.00 59.62 91 SER A O 1
ATOM 740 N N . LEU A 1 92 ? -16.849 -11.991 18.538 1.00 57.38 92 LEU A N 1
ATOM 741 C CA . LEU A 1 92 ? -17.609 -11.507 19.687 1.00 57.38 92 LEU A CA 1
ATOM 742 C C . LEU A 1 92 ? -18.858 -12.386 19.874 1.00 57.38 92 LEU A C 1
ATOM 744 O O . LEU A 1 92 ? -19.532 -12.670 18.888 1.00 57.38 92 LEU A O 1
ATOM 748 N N . PRO A 1 93 ? -19.201 -12.799 21.110 1.00 57.66 93 PRO A N 1
ATOM 749 C CA . PRO A 1 93 ? -20.410 -13.586 21.378 1.00 57.66 93 PRO A CA 1
ATOM 750 C C . PRO A 1 93 ? -21.701 -12.906 20.902 1.00 57.66 93 PRO A C 1
ATOM 752 O O . PRO A 1 93 ? -22.665 -13.593 20.582 1.00 57.66 93 PRO A O 1
ATOM 755 N N . ASP A 1 94 ? -21.696 -11.570 20.851 1.00 55.47 94 ASP A N 1
ATOM 756 C CA . ASP A 1 94 ? -22.844 -10.735 20.481 1.00 55.47 94 ASP A CA 1
ATOM 757 C C . ASP A 1 94 ? -22.899 -10.395 18.981 1.00 55.47 94 ASP A C 1
ATOM 759 O O . ASP A 1 94 ? -23.876 -9.814 18.509 1.00 55.47 94 ASP A O 1
ATOM 763 N N . HIS A 1 95 ? -21.868 -10.761 18.214 1.00 55.81 95 HIS A N 1
ATOM 764 C CA . HIS A 1 95 ? -21.859 -10.606 16.766 1.00 55.81 95 HIS A CA 1
ATOM 765 C C . HIS A 1 95 ? -21.877 -11.987 16.111 1.00 55.81 95 HIS A C 1
ATOM 767 O O . HIS A 1 95 ? -20.886 -12.708 16.122 1.00 55.81 95 HIS A O 1
ATOM 773 N N . ASP A 1 96 ? -22.976 -12.318 15.428 1.00 59.56 96 ASP A N 1
ATOM 774 C CA . ASP A 1 96 ? -23.103 -13.535 14.600 1.00 59.56 96 ASP A CA 1
ATOM 775 C C . ASP A 1 96 ? -22.097 -13.593 13.422 1.00 59.56 96 ASP A C 1
ATOM 777 O O . ASP A 1 96 ? -22.107 -14.532 12.624 1.00 59.56 96 ASP A O 1
ATOM 781 N N . LYS A 1 97 ? -21.239 -12.577 13.268 1.00 66.69 97 LYS A N 1
ATOM 782 C CA . LYS A 1 97 ? -20.314 -12.394 12.147 1.00 66.69 97 LYS A CA 1
ATOM 783 C C . LYS A 1 97 ? -18.884 -12.253 12.649 1.00 66.69 97 LYS A C 1
ATOM 785 O O . LYS A 1 97 ? -18.643 -11.733 13.732 1.00 66.69 97 LYS A O 1
ATOM 790 N N . LEU A 1 98 ? -17.930 -12.670 11.818 1.00 63.53 98 LEU A N 1
ATOM 791 C CA . LEU A 1 98 ? -16.511 -12.456 12.084 1.00 63.53 98 LEU A CA 1
ATOM 792 C C . LEU A 1 98 ? -16.200 -10.960 11.957 1.00 63.53 98 LEU A C 1
ATOM 794 O O . LEU A 1 98 ? -16.543 -10.335 10.947 1.00 63.53 98 LEU A O 1
ATOM 798 N N . VAL A 1 99 ? -15.584 -10.403 12.994 1.00 75.31 99 VAL A N 1
ATOM 799 C CA . VAL A 1 99 ? -15.277 -8.980 13.108 1.00 75.31 99 VAL A CA 1
ATOM 800 C C . VAL A 1 99 ? -13.769 -8.809 13.288 1.00 75.31 99 VAL A C 1
ATOM 802 O O . VAL A 1 99 ? -13.122 -9.582 13.993 1.00 75.31 99 VAL A O 1
ATOM 805 N N . ALA A 1 100 ? -13.192 -7.808 12.633 1.00 83.94 100 ALA A N 1
ATOM 806 C CA . ALA A 1 100 ? -11.823 -7.374 12.870 1.00 83.94 100 ALA A CA 1
ATOM 807 C C . ALA A 1 100 ? -11.848 -5.996 13.533 1.00 83.94 100 ALA A C 1
ATOM 809 O O . ALA A 1 100 ? -12.324 -5.026 12.942 1.00 83.94 100 ALA A O 1
ATOM 810 N N . GLU A 1 101 ? -11.332 -5.907 14.752 1.00 84.62 101 GLU A N 1
ATOM 811 C CA . GLU A 1 101 ? -11.042 -4.632 15.394 1.00 84.62 101 GLU A CA 1
ATOM 812 C C . GLU A 1 101 ? -9.671 -4.147 14.951 1.00 84.62 101 GLU A C 1
ATOM 814 O O . GLU A 1 101 ? -8.704 -4.906 14.902 1.00 84.62 101 GLU A O 1
ATOM 819 N N . ILE A 1 102 ? -9.589 -2.866 14.634 1.00 84.62 102 ILE A N 1
ATOM 820 C CA . ILE A 1 102 ? -8.374 -2.203 14.203 1.00 84.62 102 ILE A CA 1
ATOM 821 C C . ILE A 1 102 ? -8.028 -1.181 15.267 1.00 84.62 102 ILE A C 1
ATOM 823 O O . ILE A 1 102 ? -8.806 -0.268 15.544 1.00 84.62 102 ILE A O 1
ATOM 827 N N . HIS A 1 103 ? -6.838 -1.318 15.826 1.00 79.88 103 HIS A N 1
ATOM 828 C CA . HIS A 1 103 ? -6.244 -0.390 16.770 1.00 79.88 103 HIS A CA 1
ATOM 829 C C . HIS A 1 103 ? -5.022 0.267 16.125 1.00 79.88 103 HIS A C 1
ATOM 831 O O . HIS A 1 103 ? -4.350 -0.332 15.289 1.00 79.88 103 HIS A O 1
ATOM 837 N N . PHE A 1 104 ? -4.743 1.515 16.482 1.00 81.62 104 PHE A N 1
ATOM 838 C CA . PHE A 1 104 ? -3.593 2.274 16.011 1.00 81.62 104 PHE A CA 1
ATOM 839 C C . PHE A 1 104 ? -2.945 3.003 17.195 1.00 81.62 104 PHE A C 1
ATOM 841 O O . PHE A 1 104 ? -3.582 3.829 17.844 1.00 81.62 104 PHE A O 1
ATOM 848 N N . HIS A 1 105 ? -1.699 2.650 17.520 1.00 79.56 105 HIS A N 1
ATOM 849 C CA . HIS A 1 105 ? -0.991 3.028 18.752 1.00 79.56 105 HIS A CA 1
ATOM 850 C C . HIS A 1 105 ? -1.811 2.778 20.032 1.00 79.56 105 HIS A C 1
ATOM 852 O O . HIS A 1 105 ? -1.839 3.606 20.941 1.00 79.56 105 HIS A O 1
ATOM 858 N N . GLY A 1 106 ? -2.499 1.633 20.096 1.00 76.62 106 GLY A N 1
ATOM 859 C CA . GLY A 1 106 ? -3.339 1.251 21.236 1.00 76.62 106 GLY A CA 1
ATOM 860 C C . GLY A 1 106 ? -4.675 1.999 21.332 1.00 76.62 106 GLY A C 1
ATOM 861 O O . GLY A 1 106 ? -5.399 1.814 22.307 1.00 76.62 106 GLY A O 1
ATOM 862 N N . LEU A 1 107 ? -5.014 2.835 20.345 1.00 79.69 107 LEU A N 1
ATOM 863 C CA . LEU A 1 107 ? -6.308 3.508 20.246 1.00 79.69 107 LEU A CA 1
ATOM 864 C C . LEU A 1 107 ? -7.203 2.795 19.235 1.00 79.69 107 LEU A C 1
ATOM 866 O O . LEU A 1 107 ? -6.748 2.435 18.152 1.00 79.69 107 LEU A O 1
ATOM 870 N N . PHE A 1 108 ? -8.488 2.653 19.543 1.00 80.38 108 PHE A N 1
ATOM 871 C CA . PHE A 1 108 ? -9.452 2.055 18.625 1.00 80.38 108 PHE A CA 1
ATOM 872 C C . PHE A 1 108 ? -9.628 2.924 17.366 1.00 80.38 108 PHE A C 1
ATOM 874 O O . PHE A 1 108 ? -10.122 4.051 17.432 1.00 80.38 108 PHE A O 1
ATOM 881 N N . ALA A 1 109 ? -9.229 2.394 16.209 1.00 81.38 109 ALA A N 1
ATOM 882 C CA . ALA A 1 109 ? -9.343 3.047 14.905 1.00 81.38 109 ALA A CA 1
ATOM 883 C C . ALA A 1 109 ? -10.630 2.658 14.171 1.00 81.38 109 ALA A C 1
ATOM 885 O O . ALA A 1 109 ? -11.191 3.472 13.430 1.00 81.38 109 ALA A O 1
ATOM 886 N N . GLY A 1 110 ? -11.119 1.438 14.385 1.00 82.31 110 GLY A N 1
ATOM 887 C CA . GLY A 1 110 ? -12.411 1.030 13.865 1.00 82.31 110 GLY A CA 1
ATOM 888 C C . GLY A 1 110 ? -12.676 -0.465 13.922 1.00 82.31 110 GLY A C 1
ATOM 889 O O . GLY A 1 110 ? -11.814 -1.264 14.270 1.00 82.31 110 GLY A O 1
ATOM 890 N N . LEU A 1 111 ? -13.889 -0.835 13.538 1.00 85.12 111 LEU A N 1
ATOM 891 C CA . LEU A 1 111 ? -14.386 -2.199 13.499 1.00 85.12 111 LEU A CA 1
ATOM 892 C C . LEU A 1 111 ? -14.829 -2.518 12.073 1.00 85.12 111 LEU A C 1
ATOM 894 O O . LEU A 1 111 ? -15.593 -1.772 11.466 1.00 85.12 111 LEU A O 1
ATOM 898 N N . VAL A 1 112 ? -14.316 -3.614 11.522 1.00 84.69 112 VAL A N 1
ATOM 899 C CA . VAL A 1 112 ? -14.678 -4.132 10.200 1.00 84.69 112 VAL A CA 1
ATOM 900 C C . VAL A 1 112 ? -15.486 -5.402 10.403 1.00 84.69 112 VAL A C 1
ATOM 902 O O . VAL A 1 112 ? -14.993 -6.358 10.997 1.00 84.69 112 VAL A O 1
ATOM 905 N N . SER A 1 113 ? -16.709 -5.441 9.888 1.00 83.31 113 SER A N 1
ATOM 906 C CA . SER A 1 113 ? -17.527 -6.656 9.904 1.00 83.31 113 SER A CA 1
ATOM 907 C C . SER A 1 113 ? -17.488 -7.390 8.560 1.00 83.31 113 SER A C 1
ATOM 909 O O . SER A 1 113 ? -17.086 -6.827 7.542 1.00 83.31 113 SER A O 1
ATOM 911 N N . GLN A 1 114 ? -17.875 -8.669 8.577 1.00 73.19 114 GLN A N 1
ATOM 912 C CA . GLN A 1 114 ? -17.821 -9.591 7.440 1.00 73.19 114 GLN A CA 1
ATOM 913 C C . GLN A 1 114 ? -18.321 -8.998 6.111 1.00 73.19 114 GLN A C 1
ATOM 915 O O . GLN A 1 114 ? -19.377 -8.370 6.041 1.00 73.19 114 GLN A O 1
ATOM 920 N N . GLU A 1 115 ? -17.585 -9.312 5.043 1.00 73.62 115 GLU A N 1
ATOM 921 C CA . GLU A 1 115 ? -17.935 -8.972 3.668 1.00 73.62 115 GLU A CA 1
ATOM 922 C C . GLU A 1 115 ? -19.296 -9.557 3.255 1.00 73.62 115 GLU A C 1
ATOM 924 O O . GLU A 1 115 ? -19.515 -10.769 3.326 1.00 73.62 115 GLU A O 1
ATOM 929 N N . VAL A 1 116 ? -20.187 -8.704 2.752 1.00 73.38 116 VAL A N 1
ATOM 930 C CA . VAL A 1 116 ? -21.413 -9.106 2.053 1.00 73.38 116 VAL A CA 1
ATOM 931 C C . VAL A 1 116 ? -21.387 -8.468 0.666 1.00 73.38 116 VAL A C 1
ATOM 933 O O . VAL A 1 116 ? -21.352 -7.246 0.541 1.00 73.38 116 VAL A O 1
ATOM 936 N N . GLU A 1 117 ? -21.372 -9.298 -0.382 1.00 80.06 117 GLU A N 1
ATOM 937 C CA . GLU A 1 117 ? -21.396 -8.859 -1.791 1.00 80.06 117 GLU A CA 1
ATOM 938 C C . GLU A 1 117 ? -20.298 -7.831 -2.162 1.00 80.06 117 GLU A C 1
ATOM 940 O O . GLU A 1 117 ? -20.566 -6.836 -2.839 1.00 80.06 117 GLU A O 1
ATOM 945 N N . GLY A 1 118 ? -19.047 -8.027 -1.722 1.00 75.81 118 GLY A N 1
ATOM 946 C CA . GLY A 1 118 ? -17.951 -7.099 -2.046 1.00 75.81 118 GLY A CA 1
ATOM 947 C C . GLY A 1 118 ? -17.915 -5.827 -1.195 1.00 75.81 118 GLY A C 1
ATOM 948 O O . GLY A 1 118 ? -17.224 -4.863 -1.550 1.00 75.81 118 GLY A O 1
ATOM 949 N N . ARG A 1 119 ? -18.681 -5.773 -0.101 1.00 76.00 119 ARG A N 1
ATOM 950 C CA . ARG A 1 119 ? -18.801 -4.601 0.774 1.00 76.00 119 ARG A CA 1
ATOM 951 C C . ARG A 1 119 ? -18.590 -5.000 2.227 1.00 76.00 119 ARG A C 1
ATOM 953 O O . ARG A 1 119 ? -19.052 -6.052 2.651 1.00 76.00 119 ARG A O 1
ATOM 960 N N . PHE A 1 120 ? -17.930 -4.129 2.975 1.00 79.06 120 PHE A N 1
ATOM 961 C CA . PHE A 1 120 ? -17.689 -4.268 4.406 1.00 79.06 120 PHE A CA 1
ATOM 962 C C . PHE A 1 120 ? -18.429 -3.156 5.138 1.00 79.06 120 PHE A C 1
ATOM 964 O O . PHE A 1 120 ? -18.395 -2.010 4.679 1.00 79.06 120 PHE A O 1
ATOM 971 N N . ASP A 1 121 ? -19.047 -3.451 6.279 1.00 80.19 121 ASP A N 1
ATOM 972 C CA . ASP A 1 121 ? -19.416 -2.377 7.198 1.00 80.19 121 ASP A CA 1
ATOM 973 C C . ASP A 1 121 ? -18.190 -2.031 8.039 1.00 80.19 121 ASP A C 1
ATOM 975 O O . ASP A 1 121 ? -17.598 -2.897 8.688 1.00 80.19 121 ASP A O 1
ATOM 979 N N . PHE A 1 122 ? -17.792 -0.765 7.964 1.00 81.56 122 PHE A N 1
ATOM 980 C CA . PHE A 1 122 ? -16.695 -0.192 8.723 1.00 81.56 122 PHE A CA 1
ATOM 981 C C . PHE A 1 122 ? -17.244 0.854 9.683 1.00 81.56 122 PHE A C 1
ATOM 983 O O . PHE A 1 122 ? -17.877 1.832 9.270 1.00 81.56 122 PHE A O 1
ATOM 990 N N . GLU A 1 123 ? -16.984 0.647 10.962 1.00 82.56 123 GLU A N 1
ATOM 991 C CA . GLU A 1 123 ? -17.327 1.560 12.039 1.00 82.56 123 GLU A CA 1
ATOM 992 C C . GLU A 1 123 ? -16.052 2.240 12.509 1.00 82.56 123 GLU A C 1
ATOM 994 O O . GLU A 1 123 ? -15.077 1.573 12.827 1.00 82.56 123 GLU A O 1
ATOM 999 N N . SER A 1 124 ? -16.030 3.568 12.542 1.00 79.44 124 SER A N 1
ATOM 1000 C CA . SER A 1 124 ? -14.868 4.318 13.034 1.00 79.44 124 SER A CA 1
ATOM 1001 C C . SER A 1 124 ? -15.316 5.464 13.935 1.00 79.44 124 SER A C 1
ATOM 1003 O O . SER A 1 124 ? -16.439 5.953 13.748 1.00 79.44 124 SER A O 1
ATOM 1005 N N . PRO A 1 125 ? -14.458 5.942 14.852 1.00 72.19 125 PRO A N 1
ATOM 1006 C CA . PRO A 1 125 ? -14.737 7.145 15.624 1.00 72.19 125 PRO A CA 1
ATOM 1007 C C . PRO A 1 125 ? -15.073 8.339 14.717 1.00 72.19 125 PRO A C 1
ATOM 1009 O O . PRO A 1 125 ? -14.479 8.516 13.638 1.00 72.19 125 PRO A O 1
ATOM 1012 N N . GLY A 1 126 ? -16.043 9.148 15.156 1.00 65.69 126 GLY A N 1
ATOM 1013 C CA . GLY A 1 126 ? -16.427 10.403 14.512 1.00 65.69 126 GLY A CA 1
ATOM 1014 C C . GLY A 1 126 ? -15.293 11.436 14.482 1.00 65.69 126 GLY A C 1
ATOM 1015 O O . GLY A 1 126 ? -14.246 11.255 15.098 1.00 65.69 126 GLY A O 1
ATOM 1016 N N . ALA A 1 127 ? -15.497 12.531 13.741 1.00 59.25 127 ALA A N 1
ATOM 1017 C CA . ALA A 1 127 ? -14.482 13.574 13.546 1.00 59.25 127 ALA A CA 1
ATOM 1018 C C . ALA A 1 127 ? -14.043 14.272 14.850 1.00 59.25 127 ALA A C 1
ATOM 1020 O O . ALA A 1 127 ? -12.918 14.753 14.905 1.00 59.25 127 ALA A O 1
ATOM 1021 N N . ASP A 1 128 ? -14.889 14.258 15.884 1.00 57.56 128 ASP A N 1
ATOM 1022 C CA . ASP A 1 128 ? -14.668 14.970 17.149 1.00 57.56 128 ASP A CA 1
ATOM 1023 C C . ASP A 1 128 ? -14.283 14.046 18.324 1.00 57.56 128 ASP A C 1
ATOM 1025 O O . ASP A 1 128 ? -14.391 14.457 19.474 1.00 57.56 128 ASP A O 1
ATOM 1029 N N . LEU A 1 129 ? -13.886 12.788 18.067 1.00 55.69 129 LEU A N 1
ATOM 1030 C CA . LEU A 1 129 ? -13.529 11.765 19.080 1.00 55.69 129 LEU A CA 1
ATOM 1031 C C . LEU A 1 129 ? -14.567 11.532 20.203 1.00 55.69 129 LEU A C 1
ATOM 1033 O O . LEU A 1 129 ? -14.315 10.778 21.137 1.00 55.69 129 LEU A O 1
ATOM 1037 N N . ASP A 1 130 ? -15.759 12.112 20.082 1.00 48.47 130 ASP A N 1
ATOM 1038 C CA . ASP A 1 130 ? -16.959 11.721 20.809 1.00 48.47 130 ASP A CA 1
ATOM 1039 C C . ASP A 1 130 ? -17.303 10.292 20.347 1.00 48.47 130 ASP A C 1
ATOM 1041 O O . ASP A 1 130 ? -17.349 10.042 19.139 1.00 48.47 130 ASP A O 1
ATOM 1045 N N . GLU A 1 131 ? -17.516 9.353 21.278 1.00 45.59 131 GLU A N 1
ATOM 1046 C CA . GLU A 1 131 ? -17.683 7.888 21.096 1.00 45.59 131 GLU A CA 1
ATOM 1047 C C . GLU A 1 131 ? -18.818 7.452 20.133 1.00 45.59 131 GLU A C 1
ATOM 1049 O O . GLU A 1 131 ? -19.193 6.283 20.046 1.00 45.59 131 GLU A O 1
ATOM 1054 N N . LYS A 1 132 ? -19.398 8.384 19.377 1.00 49.34 132 LYS A N 1
ATOM 1055 C CA . LYS A 1 132 ? -20.359 8.139 18.309 1.00 49.34 132 LYS A CA 1
ATOM 1056 C C . LYS A 1 132 ? -19.647 7.474 17.134 1.00 49.34 132 LYS A C 1
ATOM 1058 O O . LYS A 1 132 ? -19.089 8.130 16.252 1.00 49.34 132 LYS A O 1
ATOM 1063 N N . LEU A 1 133 ? -19.701 6.147 17.139 1.00 56.72 133 LEU A N 1
ATOM 1064 C CA . LEU A 1 133 ? -19.307 5.296 16.026 1.00 56.72 133 LEU A CA 1
ATOM 1065 C C . LEU A 1 133 ? -20.092 5.693 14.773 1.00 56.72 133 LEU A C 1
ATOM 1067 O O . LEU A 1 133 ? -21.323 5.755 14.772 1.00 56.72 133 LEU A O 1
ATOM 1071 N N . VAL A 1 134 ? -19.371 5.977 13.691 1.00 61.19 134 VAL A N 1
ATOM 1072 C CA . VAL A 1 134 ? -19.971 6.201 12.377 1.00 61.19 134 VAL A CA 1
ATOM 1073 C C . VAL A 1 134 ? -19.855 4.908 11.588 1.00 61.19 134 VAL A C 1
ATOM 1075 O O . VAL A 1 134 ? -18.779 4.595 11.077 1.00 61.19 134 VAL A O 1
ATOM 1078 N N . THR A 1 135 ? -20.965 4.182 11.461 1.00 61.88 135 THR A N 1
ATOM 1079 C CA . THR A 1 135 ? -21.067 2.998 10.599 1.00 61.88 135 THR A CA 1
ATOM 1080 C C . THR A 1 135 ? -21.216 3.417 9.145 1.00 61.88 135 THR A C 1
ATOM 1082 O O . THR A 1 135 ? -22.072 4.235 8.792 1.00 61.88 135 THR A O 1
ATOM 1085 N N . ARG A 1 136 ? -20.381 2.855 8.273 1.00 71.19 136 ARG A N 1
ATOM 1086 C CA . ARG A 1 136 ? -20.461 3.056 6.825 1.00 71.19 136 ARG A CA 1
ATOM 1087 C C . ARG A 1 136 ? -20.281 1.729 6.113 1.00 71.19 136 ARG A C 1
ATOM 1089 O O . ARG A 1 136 ? -19.323 1.016 6.379 1.00 71.19 136 ARG A O 1
ATOM 1096 N N . THR A 1 137 ? -21.128 1.457 5.129 1.00 76.81 137 THR A N 1
ATOM 1097 C CA . THR A 1 137 ? -20.906 0.355 4.190 1.00 76.81 137 THR A CA 1
ATOM 1098 C C . THR A 1 137 ? -19.949 0.814 3.092 1.00 76.81 137 THR A C 1
ATOM 1100 O O . THR A 1 137 ? -20.268 1.701 2.292 1.00 76.81 137 THR A O 1
ATOM 1103 N N . ILE A 1 138 ? -18.762 0.216 3.040 1.00 76.75 138 ILE A N 1
ATOM 1104 C CA . ILE A 1 138 ? -17.659 0.611 2.162 1.00 76.75 138 ILE A CA 1
ATOM 1105 C C . ILE A 1 138 ? -17.349 -0.536 1.188 1.00 76.75 138 ILE A C 1
ATOM 1107 O O . ILE A 1 138 ? -17.261 -1.688 1.608 1.00 76.75 138 ILE A O 1
ATOM 1111 N N . PRO A 1 139 ? -17.177 -0.269 -0.122 1.00 75.06 139 PRO A N 1
ATOM 1112 C CA . PRO A 1 139 ? -16.669 -1.277 -1.053 1.00 75.06 139 PRO A CA 1
ATOM 1113 C C . PRO A 1 139 ? -15.302 -1.812 -0.608 1.00 75.06 139 PRO A C 1
ATOM 1115 O O . PRO A 1 139 ? -14.468 -1.030 -0.150 1.00 75.06 139 PRO A O 1
ATOM 1118 N N . ALA A 1 140 ? -15.033 -3.101 -0.827 1.00 71.94 140 ALA A N 1
ATOM 1119 C CA . ALA A 1 140 ? -13.756 -3.747 -0.503 1.00 71.94 140 ALA A CA 1
ATOM 1120 C C . ALA A 1 140 ? -12.535 -2.952 -0.999 1.00 71.94 140 ALA A C 1
ATOM 1122 O O . ALA A 1 140 ? -11.577 -2.730 -0.260 1.00 71.94 140 ALA A O 1
ATOM 1123 N N . SER A 1 141 ? -12.619 -2.423 -2.224 1.00 69.94 141 SER A N 1
ATOM 1124 C CA . SER A 1 141 ? -11.565 -1.618 -2.853 1.00 69.94 141 SER A CA 1
ATOM 1125 C C . SER A 1 141 ? -11.247 -0.303 -2.134 1.00 69.94 141 SER A C 1
ATOM 1127 O O . SER A 1 141 ? -10.194 0.278 -2.367 1.00 69.94 141 SER A O 1
ATOM 1129 N N . ARG A 1 142 ? -12.135 0.187 -1.260 1.00 72.62 142 ARG A N 1
ATOM 1130 C CA . ARG A 1 142 ? -11.966 1.444 -0.512 1.00 72.62 142 ARG A CA 1
ATOM 1131 C C . ARG A 1 142 ? -11.728 1.241 0.982 1.00 72.62 142 ARG A C 1
ATOM 1133 O O . ARG A 1 142 ? -11.518 2.226 1.688 1.00 72.62 142 ARG A O 1
ATOM 1140 N N . LEU A 1 143 ? -11.743 -0.001 1.466 1.00 74.19 143 LEU A N 1
ATOM 1141 C CA . LEU A 1 143 ? -11.598 -0.306 2.888 1.00 74.19 143 LEU A CA 1
ATOM 1142 C C . LEU A 1 143 ? -10.244 0.167 3.438 1.00 74.19 143 LEU A C 1
ATOM 1144 O O . LEU A 1 143 ? -10.202 0.856 4.452 1.00 74.19 143 LEU A O 1
ATOM 1148 N N . SER A 1 144 ? -9.147 -0.122 2.731 1.00 74.81 144 SER A N 1
ATOM 1149 C CA . SER A 1 144 ? -7.800 0.292 3.155 1.00 74.81 144 SER A CA 1
ATOM 1150 C C . SER A 1 144 ? -7.674 1.816 3.288 1.00 74.81 144 SER A C 1
ATOM 1152 O O . SER A 1 144 ? -7.185 2.308 4.303 1.00 74.81 144 SER A O 1
ATOM 1154 N N . ALA A 1 145 ? -8.209 2.574 2.324 1.00 72.81 145 ALA A N 1
ATOM 1155 C CA . ALA A 1 145 ? -8.221 4.035 2.384 1.00 72.81 145 ALA A CA 1
ATOM 1156 C C . ALA A 1 145 ? -9.063 4.569 3.559 1.00 72.81 145 ALA A C 1
ATOM 1158 O O . ALA A 1 145 ? -8.695 5.563 4.183 1.00 72.81 145 ALA A O 1
ATOM 1159 N N . ALA A 1 146 ? -10.182 3.912 3.881 1.00 76.00 146 ALA A N 1
ATOM 1160 C CA . ALA A 1 146 ? -11.025 4.290 5.014 1.00 76.00 146 ALA A CA 1
ATOM 1161 C C . ALA A 1 146 ? -10.324 4.066 6.363 1.00 76.00 146 ALA A C 1
ATOM 1163 O O . ALA A 1 146 ? -10.405 4.930 7.237 1.00 76.00 146 ALA A O 1
ATOM 1164 N N . ILE A 1 147 ? -9.601 2.952 6.500 1.00 79.19 147 ILE A N 1
ATOM 1165 C CA . ILE A 1 147 ? -8.781 2.643 7.676 1.00 79.19 147 ILE A CA 1
ATOM 1166 C C . ILE A 1 147 ? -7.655 3.669 7.821 1.00 79.19 147 ILE A C 1
ATOM 1168 O O . ILE A 1 147 ? -7.515 4.273 8.881 1.00 79.19 147 ILE A O 1
ATOM 1172 N N . ALA A 1 148 ? -6.908 3.936 6.745 1.00 77.62 148 ALA A N 1
ATOM 1173 C CA . ALA A 1 148 ? -5.832 4.926 6.755 1.00 77.62 148 ALA A CA 1
ATOM 1174 C C . ALA A 1 148 ? -6.335 6.315 7.186 1.00 77.62 148 ALA A C 1
ATOM 1176 O O . ALA A 1 148 ? -5.720 6.971 8.024 1.00 77.62 148 ALA A O 1
ATOM 1177 N N . ALA A 1 149 ? -7.501 6.735 6.683 1.00 77.25 149 ALA A N 1
ATOM 1178 C CA . ALA A 1 149 ? -8.124 7.993 7.084 1.00 77.25 149 ALA A CA 1
ATOM 1179 C C . ALA A 1 149 ? -8.546 8.015 8.564 1.00 77.25 149 ALA A C 1
ATOM 1181 O O . ALA A 1 149 ? -8.543 9.082 9.173 1.00 77.25 149 ALA A O 1
ATOM 1182 N N . ALA A 1 150 ? -8.934 6.877 9.149 1.00 77.94 150 ALA A N 1
ATOM 1183 C CA . ALA A 1 150 ? -9.240 6.783 10.577 1.00 77.94 150 ALA A CA 1
ATOM 1184 C C . ALA A 1 150 ? -7.969 6.883 11.436 1.00 77.94 150 ALA A C 1
ATOM 1186 O O . ALA A 1 150 ? -7.938 7.674 12.378 1.00 77.94 150 ALA A O 1
ATOM 1187 N N . CYS A 1 151 ? -6.901 6.170 11.064 1.00 78.19 151 CYS A N 1
ATOM 1188 C CA . CYS A 1 151 ? -5.604 6.254 11.742 1.00 78.19 151 CYS A CA 1
ATOM 1189 C C . CYS A 1 151 ? -5.026 7.678 11.702 1.00 78.19 151 CYS A C 1
ATOM 1191 O O . CYS A 1 151 ? -4.519 8.173 12.707 1.00 78.19 151 CYS A O 1
ATOM 1193 N N . GLU A 1 152 ? -5.149 8.373 10.568 1.00 79.12 152 GLU A N 1
ATOM 1194 C CA . GLU A 1 152 ? -4.654 9.745 10.425 1.00 79.12 152 GLU A CA 1
ATOM 1195 C C . GLU A 1 152 ? -5.403 10.736 11.334 1.00 79.12 152 GLU A C 1
ATOM 1197 O O . GLU A 1 152 ? -4.779 11.606 11.941 1.00 79.12 152 GLU A O 1
ATOM 1202 N N . ARG A 1 153 ? -6.722 10.566 11.523 1.00 78.00 153 ARG A N 1
ATOM 1203 C CA . ARG A 1 153 ? -7.483 11.371 12.498 1.00 78.00 153 ARG A CA 1
ATOM 1204 C C . ARG A 1 153 ? -6.974 11.164 13.925 1.00 78.00 153 ARG A C 1
ATOM 1206 O O . ARG A 1 153 ? -6.815 12.139 14.653 1.00 78.00 153 ARG A O 1
ATOM 1213 N N . LEU A 1 154 ? -6.669 9.922 14.305 1.00 74.81 154 LEU A N 1
ATOM 1214 C CA . LEU A 1 154 ? -6.113 9.610 15.626 1.00 74.81 154 LEU A CA 1
ATOM 1215 C C . LEU A 1 154 ? -4.729 10.243 15.835 1.00 74.81 154 LEU A C 1
ATOM 1217 O O . LEU A 1 154 ? -4.457 10.771 16.912 1.00 74.81 154 LEU A O 1
ATOM 1221 N N . ARG A 1 155 ? -3.873 10.269 14.802 1.00 75.38 155 ARG A N 1
ATOM 1222 C CA . ARG A 1 155 ? -2.567 10.958 14.861 1.00 75.38 155 A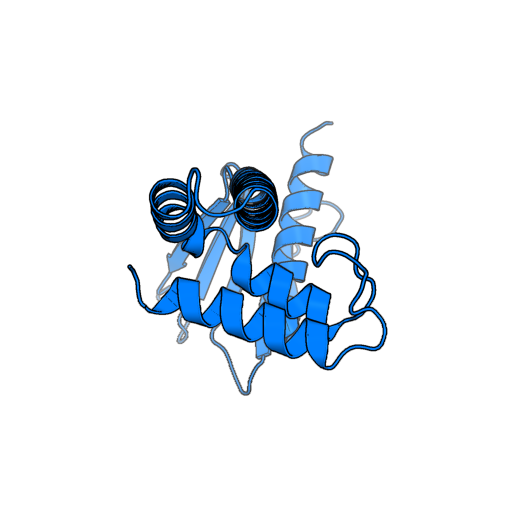RG A CA 1
ATOM 1223 C C . ARG A 1 155 ? -2.701 12.462 15.094 1.00 75.38 155 ARG A C 1
ATOM 1225 O O . ARG A 1 155 ? -1.868 13.046 15.786 1.00 75.38 155 ARG A O 1
ATOM 1232 N N . GLN A 1 156 ? -3.713 13.087 14.495 1.00 74.81 156 GLN A N 1
ATOM 1233 C CA . GLN A 1 156 ? -3.936 14.532 14.579 1.00 74.81 156 GLN A CA 1
ATOM 1234 C C . GLN A 1 156 ? -4.623 14.938 15.891 1.00 74.81 156 GLN A C 1
ATOM 1236 O O . GLN A 1 156 ? -4.233 15.943 16.477 1.00 74.81 156 GLN A O 1
ATOM 1241 N N . GLY A 1 157 ? -5.575 14.138 16.384 1.00 64.44 157 GLY A N 1
ATOM 1242 C CA . GLY A 1 157 ? -6.295 14.392 17.640 1.00 64.44 157 GLY A CA 1
ATOM 1243 C C . GLY A 1 157 ? -5.490 14.127 18.920 1.00 64.44 157 GLY A C 1
ATOM 1244 O O . GLY A 1 157 ? -5.838 14.645 19.971 1.00 64.44 157 GLY A O 1
ATOM 1245 N N . GLY A 1 158 ? -4.391 13.365 18.855 1.00 52.41 158 GLY A N 1
ATOM 1246 C CA . GLY A 1 158 ? -3.498 13.115 19.999 1.00 52.41 158 GLY A CA 1
ATOM 1247 C C . GLY A 1 158 ? -2.441 14.200 20.267 1.00 52.41 158 GLY A C 1
ATOM 1248 O O . GLY A 1 158 ? -1.521 13.960 21.048 1.00 52.41 158 GLY A O 1
ATOM 1249 N N . ARG A 1 159 ? -2.503 15.352 19.580 1.00 47.19 159 ARG A N 1
ATOM 1250 C CA . ARG A 1 159 ? -1.533 16.463 19.698 1.00 47.19 159 ARG A CA 1
ATOM 1251 C C . ARG A 1 159 ? -2.045 17.682 20.482 1.00 47.19 159 ARG A C 1
ATOM 1253 O O . ARG A 1 159 ? -1.354 18.702 20.479 1.00 47.19 159 ARG A O 1
ATOM 1260 N N . GLU A 1 160 ? -3.202 17.586 21.131 1.00 40.34 160 GLU A N 1
ATOM 1261 C CA . GLU A 1 160 ? -3.774 18.653 21.976 1.00 40.34 160 GLU A CA 1
ATOM 1262 C C . GLU A 1 160 ? -3.531 18.431 23.474 1.00 40.34 160 GLU A C 1
ATOM 1264 O O . GLU A 1 160 ? -3.612 17.268 23.934 1.00 40.34 160 GLU A O 1
#

Radius of gyration: 18.96 Å; chains: 1; bounding box: 48×36×45 Å

Foldseek 3Di:
DPPVLVVLVVLLLVQLVVDPNVVDDLVRDPPVSSVVSLCVNLALVCLVVLVVVLVVCVPVDPVVNVNSVVSNVSNVVVVVLCVQWDWDFDPDPPDPWTKIFIGGVNHTLWIWTDDDPQWIWIWGQDLVNPNPTDTDIGGVVCPVVSSSVSNVSVVVVVPD

Secondary structure (DSSP, 8-state):
--HHHHHHHHHHHHHHHHSTTTTS-TTT---HHHHHHHHHHT-GGGHHHHHHHHHHHTTT-HHHHHHHHHHHHHHHHHHHHTTTEEEEEE--TT-SS-EEEEEETTEEEEEEE--BTTEEEEEEE-TT--S-EEEEEEEHHHHHHHHHHHHHHHHHHTT-

Organism: NCBI:txid2824561

Sequence (160 aa):
MSSSIWNLWVELSRVKAESLDFEVEPWESQVPAVMEAWEVLTRPCHLEALEEWHRETRNSNSRAELAADKALERCRERMGDMEGMEIVLASLPDHDKLVAEIHFHGLFAGLVSQEVEGRFDFESPGADLDEKLVTRTIPASRLSAAIAAACERLRQGGRE